Protein AF-A0A0A2B501-F1 (afdb_monomer_lite)

pLDDT: mean 86.9, std 11.72, range [44.34, 97.25]

Foldseek 3Di:
DKKFFFPDFPVLLVCVCPDPVVVVLCVVLQKDWPDKDADPVDRRIIDTDIDGPPPSVVVSCVVCVVVVVVSRTPPVRMDDDDDDDPPPVPDDDD

Secondary structure (DSSP, 8-state):
-EEEEESS-HHHHHHHHTSHHHHHHHHTTT-EEEEEEE-SS-TTEEEEEEE--TTHHHHHHHHHHHHHHHTTEEEEEEEE----------SS--

Organism: NCBI:txid59926

Structure (mmCIF, N/CA/C/O backbone):
data_AF-A0A0A2B501-F1
#
_entry.id   AF-A0A0A2B501-F1
#
loop_
_atom_site.group_PDB
_atom_site.id
_atom_site.type_symbol
_atom_site.label_atom_id
_atom_site.label_alt_id
_atom_site.label_comp_id
_atom_site.label_asym_id
_atom_site.label_entity_id
_atom_site.label_seq_id
_atom_site.pdbx_PDB_ins_code
_atom_site.Cartn_x
_atom_site.Cartn_y
_atom_site.Cartn_z
_atom_site.occupancy
_atom_site.B_iso_or_equiv
_atom_site.auth_seq_id
_atom_site.auth_comp_id
_atom_site.auth_asym_id
_atom_site.auth_atom_id
_atom_site.pdbx_PDB_model_num
ATOM 1 N N . MET A 1 1 ? 8.392 -0.680 1.768 1.00 88.44 1 MET A N 1
ATOM 2 C CA . MET A 1 1 ? 7.279 -1.068 2.662 1.00 88.44 1 MET A CA 1
ATOM 3 C C . MET A 1 1 ? 6.722 0.200 3.261 1.00 88.44 1 MET A C 1
ATOM 5 O O . MET A 1 1 ? 7.506 1.013 3.731 1.00 88.44 1 MET A O 1
ATOM 9 N N . PHE A 1 2 ? 5.405 0.353 3.232 1.00 91.69 2 PHE A N 1
ATOM 10 C CA . PHE A 1 2 ? 4.709 1.519 3.765 1.00 91.69 2 PHE A CA 1
ATOM 11 C C . PHE A 1 2 ? 3.716 1.073 4.821 1.00 91.69 2 PHE A C 1
ATOM 13 O O . PHE A 1 2 ? 3.028 0.071 4.619 1.00 91.69 2 PHE A O 1
ATOM 20 N N . THR A 1 3 ? 3.612 1.826 5.909 1.00 94.44 3 THR A N 1
ATOM 21 C CA . THR A 1 3 ? 2.442 1.763 6.786 1.00 94.44 3 THR A CA 1
ATOM 22 C C . THR A 1 3 ? 1.843 3.140 6.941 1.00 94.44 3 THR A C 1
ATOM 24 O O . THR A 1 3 ? 2.584 4.105 7.063 1.00 94.44 3 THR A O 1
ATOM 27 N N . PHE A 1 4 ? 0.522 3.229 6.936 1.00 93.56 4 PHE A N 1
ATOM 28 C CA . PHE A 1 4 ? -0.209 4.483 7.095 1.00 93.56 4 PHE A CA 1
ATOM 29 C C . PHE A 1 4 ? -1.613 4.195 7.614 1.00 93.56 4 PHE A C 1
ATOM 31 O O . PHE A 1 4 ? -2.063 3.043 7.625 1.00 93.56 4 PHE A O 1
ATOM 38 N N . LYS A 1 5 ? -2.294 5.241 8.073 1.00 94.44 5 LYS A N 1
ATOM 39 C CA . LYS A 1 5 ? -3.691 5.177 8.483 1.00 94.44 5 LYS A CA 1
ATOM 40 C C . LYS A 1 5 ? -4.631 5.528 7.337 1.00 94.44 5 LYS A C 1
ATOM 42 O O . LYS A 1 5 ? -4.301 6.336 6.470 1.00 94.44 5 LYS A O 1
ATOM 47 N N . ILE A 1 6 ? -5.808 4.915 7.361 1.00 93.88 6 ILE A N 1
ATOM 48 C CA . ILE A 1 6 ? -6.924 5.214 6.466 1.00 93.88 6 ILE A CA 1
ATOM 49 C C . ILE A 1 6 ? -8.133 5.724 7.252 1.00 93.88 6 ILE A C 1
ATOM 51 O O . ILE A 1 6 ? -8.386 5.308 8.384 1.00 93.88 6 ILE A O 1
ATOM 55 N N . GLU A 1 7 ? -8.925 6.598 6.638 1.00 91.31 7 GLU A N 1
ATOM 56 C CA . GLU A 1 7 ? -10.186 7.090 7.227 1.00 91.31 7 GLU A CA 1
ATOM 57 C C . GLU A 1 7 ? -11.412 6.254 6.806 1.00 91.31 7 GLU A C 1
ATOM 59 O O . GLU A 1 7 ? -12.550 6.584 7.135 1.00 91.31 7 GLU A O 1
ATOM 64 N N . SER A 1 8 ? -11.198 5.187 6.032 1.00 90.38 8 SER A N 1
ATOM 65 C CA . SER A 1 8 ? -12.227 4.251 5.557 1.00 90.38 8 SER A CA 1
ATOM 66 C C . SER A 1 8 ? -12.032 2.855 6.152 1.00 90.38 8 SER A C 1
ATOM 68 O O . SER A 1 8 ? -11.129 2.632 6.961 1.00 90.38 8 SER A O 1
ATOM 70 N N . THR A 1 9 ? -12.889 1.908 5.772 1.00 93.12 9 THR A N 1
ATOM 71 C CA . THR A 1 9 ? -12.645 0.491 6.060 1.00 93.12 9 THR A CA 1
ATOM 72 C C . THR A 1 9 ? -11.545 -0.071 5.158 1.00 93.12 9 THR A C 1
ATOM 74 O O . THR A 1 9 ? -11.315 0.415 4.049 1.00 93.12 9 THR A O 1
ATOM 77 N N . PHE A 1 10 ? -10.885 -1.140 5.613 1.00 94.50 10 PHE A N 1
ATOM 78 C CA . PHE A 1 10 ? -9.881 -1.828 4.801 1.00 94.50 10 PHE A CA 1
ATOM 79 C C . PHE A 1 10 ? -10.445 -2.310 3.458 1.00 94.50 10 PHE A C 1
ATOM 81 O O . PHE A 1 10 ? -9.763 -2.171 2.450 1.00 94.50 10 PHE A O 1
ATOM 88 N N . ASP A 1 11 ? -11.678 -2.824 3.426 1.00 95.12 11 ASP A N 1
ATOM 89 C CA . ASP A 1 11 ? -12.290 -3.354 2.201 1.00 95.12 11 ASP A CA 1
ATOM 90 C C . ASP A 1 11 ? -12.579 -2.253 1.170 1.00 95.12 11 ASP A C 1
ATOM 92 O O . ASP A 1 11 ? -12.305 -2.429 -0.018 1.00 95.12 11 ASP A O 1
ATOM 96 N N . GLU A 1 12 ? -13.081 -1.094 1.612 1.00 93.25 12 GLU A N 1
ATOM 97 C CA . GLU A 1 12 ? -13.298 0.066 0.736 1.00 93.25 12 GLU A CA 1
ATOM 98 C C . GLU A 1 12 ? -11.979 0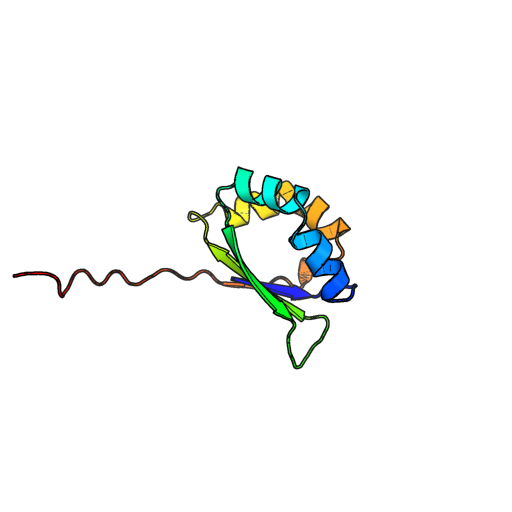.568 0.146 1.00 93.25 12 GLU A C 1
ATOM 100 O O . GLU A 1 12 ? -11.876 0.797 -1.061 1.00 93.25 12 GLU A O 1
ATOM 105 N N . TRP A 1 13 ? -10.955 0.706 0.991 1.00 94.06 13 TRP A N 1
ATOM 106 C CA . TRP A 1 13 ? -9.632 1.129 0.551 1.00 94.06 13 TRP A CA 1
ATOM 107 C C . TRP A 1 13 ? -8.984 0.098 -0.385 1.00 94.06 13 TRP A C 1
ATOM 109 O O . TRP A 1 13 ? -8.432 0.466 -1.423 1.00 94.06 13 TRP A O 1
ATOM 119 N N . ALA A 1 14 ? -9.087 -1.195 -0.068 1.00 94.44 14 ALA A N 1
ATOM 120 C CA . ALA A 1 14 ? -8.524 -2.270 -0.879 1.00 94.44 14 ALA A CA 1
ATOM 121 C C . ALA A 1 14 ? -9.160 -2.313 -2.274 1.00 94.44 14 ALA A C 1
ATOM 123 O O . ALA A 1 14 ? -8.439 -2.458 -3.255 1.00 94.44 14 ALA A O 1
ATOM 124 N N . ALA A 1 15 ? -10.474 -2.100 -2.386 1.00 94.31 15 ALA A N 1
ATOM 125 C CA . ALA A 1 15 ? -11.157 -2.051 -3.679 1.00 94.31 15 ALA A CA 1
ATOM 126 C C . ALA A 1 15 ? -10.619 -0.939 -4.600 1.00 94.31 15 ALA A C 1
ATOM 128 O O . ALA A 1 15 ? -10.534 -1.125 -5.814 1.00 94.31 15 ALA A O 1
ATOM 129 N N . ILE A 1 16 ? -10.230 0.207 -4.032 1.00 91.62 16 ILE A N 1
ATOM 130 C CA . ILE A 1 16 ? -9.566 1.292 -4.769 1.00 91.62 16 ILE A CA 1
ATOM 131 C C . ILE A 1 16 ? -8.137 0.885 -5.135 1.00 91.62 16 ILE A C 1
ATOM 133 O O . ILE A 1 16 ? -7.724 1.053 -6.284 1.00 91.62 16 ILE A O 1
ATOM 137 N N . PHE A 1 17 ? -7.385 0.361 -4.166 1.00 92.12 17 PHE A N 1
ATOM 138 C CA . PHE A 1 17 ? -5.992 -0.041 -4.349 1.00 92.12 17 PHE A CA 1
ATOM 139 C C . PHE A 1 17 ? -5.829 -1.131 -5.421 1.00 92.12 17 PHE A C 1
ATOM 141 O O . PHE A 1 17 ? -4.855 -1.104 -6.165 1.00 92.12 17 PHE A O 1
ATOM 148 N N . ASP A 1 18 ? -6.797 -2.043 -5.529 1.00 94.06 18 ASP A N 1
ATOM 149 C CA . ASP A 1 18 ? -6.846 -3.134 -6.514 1.00 94.06 18 ASP A CA 1
ATOM 150 C C . ASP A 1 18 ? -7.538 -2.751 -7.829 1.00 94.06 18 ASP A C 1
ATOM 152 O O . ASP A 1 18 ? -7.813 -3.604 -8.677 1.00 94.06 18 ASP A O 1
ATOM 156 N N . SER A 1 19 ? -7.907 -1.482 -7.990 1.00 94.00 19 SER A N 1
ATOM 157 C CA . SER A 1 19 ? -8.573 -1.031 -9.204 1.00 94.00 19 SER A CA 1
ATOM 158 C C . SER A 1 19 ? -7.601 -0.983 -10.384 1.00 94.00 19 SER A C 1
ATOM 160 O O . SER A 1 19 ? -6.415 -0.688 -10.239 1.00 94.00 19 SER A O 1
ATOM 162 N N . ALA A 1 20 ? -8.136 -1.146 -11.596 1.00 94.44 20 ALA A N 1
ATOM 163 C CA . ALA A 1 20 ? -7.356 -0.995 -12.825 1.00 94.44 20 ALA A CA 1
ATOM 164 C C . ALA A 1 20 ? -6.693 0.395 -12.950 1.00 94.44 20 ALA A C 1
ATOM 166 O O . ALA A 1 20 ? -5.669 0.546 -13.615 1.00 94.44 20 ALA A O 1
ATOM 167 N N . GLU A 1 21 ? -7.275 1.421 -12.321 1.00 90.81 21 GLU A N 1
ATOM 168 C CA . GLU A 1 21 ? -6.714 2.771 -12.296 1.00 90.81 21 GLU A CA 1
ATOM 169 C C . GLU A 1 21 ? -5.451 2.840 -11.426 1.00 90.81 21 GLU A C 1
ATOM 171 O O . GLU A 1 21 ? -4.440 3.409 -11.844 1.00 90.81 21 GLU A O 1
ATOM 176 N N . ALA A 1 22 ? -5.491 2.225 -10.239 1.00 90.19 22 ALA A N 1
ATOM 177 C CA . ALA A 1 22 ? -4.337 2.106 -9.355 1.00 90.19 22 ALA A CA 1
ATOM 178 C C . ALA A 1 22 ? -3.235 1.252 -9.998 1.00 90.19 22 ALA A C 1
ATOM 180 O O . ALA A 1 22 ? -2.078 1.670 -10.025 1.00 90.19 22 ALA A O 1
ATOM 181 N N . ASP A 1 23 ? -3.593 0.116 -10.603 1.00 92.44 23 ASP A N 1
ATOM 182 C CA . ASP A 1 23 ? -2.654 -0.751 -11.330 1.00 92.44 23 ASP A CA 1
ATOM 183 C C . ASP A 1 23 ? -1.935 -0.010 -12.459 1.00 92.44 23 ASP A C 1
ATOM 185 O O . ASP A 1 23 ? -0.716 -0.138 -12.621 1.00 92.44 23 ASP A O 1
ATOM 189 N N . LYS A 1 24 ? -2.669 0.807 -13.223 1.00 93.06 24 LYS A N 1
ATOM 190 C CA . LYS A 1 24 ? -2.081 1.625 -14.284 1.00 93.06 24 LYS A CA 1
ATOM 191 C C . LYS A 1 24 ? -1.057 2.610 -13.719 1.00 93.06 24 LYS A C 1
ATOM 193 O O . LYS A 1 24 ? 0.055 2.671 -14.236 1.00 93.06 24 LYS A O 1
ATOM 198 N N . ARG A 1 25 ? -1.397 3.335 -12.646 1.00 90.31 25 ARG A N 1
ATOM 199 C CA . ARG A 1 25 ? -0.467 4.294 -12.027 1.00 90.31 25 ARG A CA 1
ATOM 200 C C . ARG A 1 25 ? 0.760 3.618 -11.429 1.00 90.31 25 ARG A C 1
ATOM 202 O O . ARG A 1 25 ? 1.855 4.135 -11.589 1.00 90.31 25 ARG A O 1
ATOM 209 N N . HIS A 1 26 ? 0.613 2.466 -10.775 1.00 92.12 26 HIS A N 1
ATOM 210 C CA . HIS A 1 26 ? 1.768 1.709 -10.287 1.00 92.12 26 HIS A CA 1
ATOM 211 C C . HIS A 1 26 ? 2.681 1.277 -11.448 1.00 92.12 26 HIS A C 1
ATOM 213 O O . HIS A 1 26 ? 3.902 1.433 -11.376 1.00 92.12 26 HIS A O 1
ATOM 219 N N . SER A 1 27 ? 2.087 0.808 -12.550 1.00 92.81 27 SER A N 1
ATOM 220 C CA . SER A 1 27 ? 2.821 0.338 -13.730 1.00 92.81 27 SER A CA 1
ATOM 221 C C . SER A 1 27 ? 3.612 1.444 -14.439 1.00 92.81 27 SER A C 1
ATOM 223 O O . SER A 1 27 ? 4.682 1.168 -14.969 1.00 92.81 27 SER A O 1
ATOM 225 N N . GLU A 1 28 ? 3.143 2.697 -14.415 1.00 94.38 28 GLU A N 1
ATOM 226 C CA . GLU A 1 28 ? 3.864 3.855 -14.982 1.00 94.38 28 GLU A CA 1
ATOM 227 C C . GLU A 1 28 ? 5.223 4.120 -14.303 1.00 94.38 28 GLU A C 1
ATOM 229 O O . GLU A 1 28 ? 6.080 4.788 -14.882 1.00 94.38 28 GLU A O 1
ATOM 234 N N . PHE A 1 29 ? 5.438 3.573 -13.102 1.00 93.19 29 PHE A N 1
ATOM 235 C CA . PHE A 1 29 ? 6.665 3.722 -12.314 1.00 93.19 29 PHE A CA 1
ATOM 236 C C . PHE A 1 29 ? 7.381 2.384 -12.068 1.00 93.19 29 PHE A C 1
ATOM 238 O O . PHE A 1 29 ? 8.259 2.310 -11.204 1.00 93.19 29 PHE A O 1
ATOM 245 N N . ASP A 1 30 ? 7.016 1.317 -12.787 1.00 94.88 30 ASP A N 1
ATOM 246 C CA . ASP A 1 30 ? 7.519 -0.047 -12.554 1.00 94.88 30 ASP A CA 1
ATOM 247 C C . ASP A 1 30 ? 7.325 -0.517 -11.096 1.00 94.88 30 ASP A C 1
ATOM 249 O O . ASP A 1 30 ? 8.133 -1.267 -10.538 1.00 94.88 30 ASP A O 1
ATOM 253 N N . ILE A 1 31 ? 6.251 -0.052 -10.452 1.00 94.00 31 ILE A N 1
ATOM 254 C CA . ILE A 1 31 ? 5.883 -0.446 -9.095 1.00 94.00 31 ILE A CA 1
ATOM 255 C C . ILE A 1 31 ? 4.958 -1.652 -9.181 1.00 94.00 31 ILE A C 1
ATOM 257 O O . ILE A 1 31 ? 3.942 -1.644 -9.870 1.00 94.00 31 ILE A O 1
ATOM 261 N N . LYS A 1 32 ? 5.291 -2.690 -8.421 1.00 94.56 32 LYS A N 1
ATOM 262 C CA . LYS A 1 32 ? 4.476 -3.887 -8.271 1.00 94.56 32 LYS A CA 1
ATOM 263 C C . LYS A 1 32 ? 4.092 -4.073 -6.806 1.00 94.56 32 LYS A C 1
ATOM 265 O O . LYS A 1 32 ? 4.951 -4.427 -5.992 1.00 94.56 32 LYS A O 1
ATOM 270 N N . PRO A 1 33 ? 2.817 -3.882 -6.444 1.00 94.00 33 PRO A N 1
ATOM 271 C CA . PRO A 1 33 ? 2.310 -4.330 -5.157 1.00 94.00 33 PRO A CA 1
ATOM 272 C C . PRO A 1 33 ? 2.515 -5.841 -4.992 1.00 94.00 33 PRO A C 1
ATOM 274 O O . PRO A 1 33 ? 2.150 -6.634 -5.859 1.00 94.00 33 PRO A O 1
ATOM 277 N N . LEU A 1 34 ? 3.126 -6.247 -3.882 1.00 95.19 34 LEU A N 1
ATOM 278 C CA . LEU A 1 34 ? 3.320 -7.651 -3.507 1.00 95.19 34 LEU A CA 1
ATOM 279 C C . LEU A 1 34 ? 2.351 -8.083 -2.409 1.00 95.19 34 LEU A C 1
ATOM 281 O O . LEU A 1 34 ? 1.965 -9.248 -2.340 1.00 95.19 34 LEU A O 1
ATOM 285 N N . PHE A 1 35 ? 1.999 -7.154 -1.523 1.00 95.81 35 PHE A N 1
ATOM 286 C CA . PHE A 1 35 ? 1.157 -7.428 -0.371 1.00 95.81 35 PHE A CA 1
ATOM 287 C C . PHE A 1 35 ? 0.465 -6.155 0.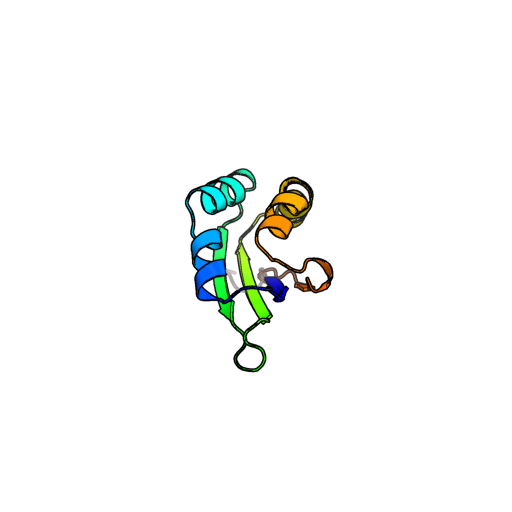103 1.00 95.81 35 PHE A C 1
ATOM 289 O O . PHE A 1 35 ? 1.059 -5.076 0.075 1.00 95.81 35 PHE A O 1
ATOM 296 N N . ARG A 1 36 ? -0.754 -6.314 0.616 1.00 96.06 36 ARG A N 1
ATOM 297 C CA . ARG A 1 36 ? -1.439 -5.325 1.446 1.00 96.06 36 ARG A CA 1
ATOM 298 C C . ARG A 1 36 ? -2.123 -6.035 2.610 1.00 96.06 36 ARG A C 1
ATOM 300 O O . ARG A 1 36 ? -2.566 -7.173 2.459 1.00 96.06 36 ARG A O 1
ATOM 307 N N . GLY A 1 37 ? -2.242 -5.365 3.745 1.00 96.56 37 GLY A N 1
ATOM 308 C CA . GLY A 1 37 ? -2.938 -5.915 4.902 1.00 96.56 37 GLY A CA 1
ATOM 309 C C . GLY A 1 37 ? -3.350 -4.844 5.897 1.00 96.56 37 GLY A C 1
ATOM 310 O O . GLY A 1 37 ? -2.884 -3.709 5.829 1.00 96.56 37 GLY A O 1
ATOM 311 N N . VAL A 1 38 ? -4.208 -5.234 6.832 1.00 97.25 38 VAL A N 1
ATOM 312 C CA . VAL A 1 38 ? -4.656 -4.405 7.953 1.00 97.25 38 VAL A CA 1
ATOM 313 C C . VAL A 1 38 ? -4.027 -4.904 9.251 1.00 97.25 38 VAL A C 1
ATOM 315 O O . VAL A 1 38 ? -3.809 -6.107 9.430 1.00 97.25 38 VAL A O 1
ATOM 318 N N . SER A 1 39 ? -3.698 -3.982 10.151 1.00 96.50 39 SER A N 1
ATOM 319 C CA . SER A 1 39 ? -3.211 -4.318 11.484 1.00 96.50 39 SER A CA 1
ATOM 320 C C . SER A 1 39 ? -4.296 -5.033 12.294 1.00 96.50 39 SER A C 1
ATOM 322 O O . SER A 1 39 ? -5.479 -4.711 12.214 1.00 96.50 39 SER A O 1
ATOM 324 N N . LYS A 1 40 ? -3.880 -6.003 13.114 1.00 95.38 40 LYS A N 1
ATOM 325 C CA . LYS A 1 40 ? -4.776 -6.684 14.062 1.00 95.38 40 LYS A CA 1
ATOM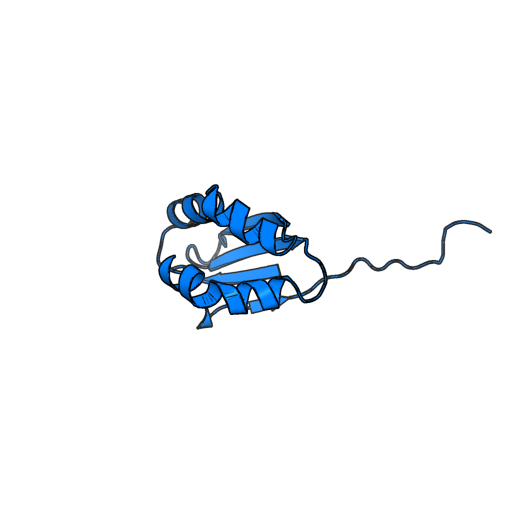 326 C C . LYS A 1 40 ? -5.124 -5.808 15.267 1.00 95.38 40 LYS A C 1
ATOM 328 O O . LYS A 1 40 ? -6.153 -6.036 15.892 1.00 95.38 40 LYS A O 1
ATOM 333 N N . ASP A 1 41 ? -4.271 -4.831 15.568 1.00 96.88 41 ASP A N 1
ATOM 334 C CA . ASP A 1 41 ? -4.376 -3.977 16.752 1.00 96.88 41 ASP A CA 1
ATOM 335 C C . ASP A 1 41 ? -5.006 -2.609 16.436 1.00 96.88 41 ASP A C 1
ATOM 337 O O . ASP A 1 41 ? -5.517 -1.940 17.330 1.00 96.88 41 ASP A O 1
ATOM 341 N N . ASP A 1 42 ? -4.982 -2.188 15.166 1.00 95.50 42 ASP A N 1
ATOM 342 C CA . ASP A 1 42 ? -5.558 -0.922 14.699 1.00 95.50 42 ASP A CA 1
ATOM 343 C C . ASP A 1 42 ? -6.208 -1.128 13.314 1.00 95.50 42 ASP A C 1
ATOM 345 O O . ASP A 1 42 ? -5.490 -1.184 12.314 1.00 95.50 42 ASP A O 1
ATOM 349 N N . PRO A 1 43 ? -7.548 -1.230 13.215 1.00 94.38 43 PRO A N 1
ATOM 350 C CA . PRO A 1 43 ? -8.236 -1.519 11.954 1.00 94.38 43 PRO A CA 1
ATOM 351 C C . PRO A 1 43 ? -8.105 -0.401 10.910 1.00 94.38 43 PRO A C 1
ATOM 353 O O . PRO A 1 43 ? -8.445 -0.614 9.748 1.00 94.38 43 PRO A O 1
ATOM 356 N N . GLN A 1 44 ? -7.617 0.779 11.305 1.00 94.69 44 GLN A N 1
ATOM 357 C CA . GLN A 1 44 ? -7.322 1.879 10.391 1.00 94.69 44 GLN A CA 1
ATOM 358 C C . GLN A 1 44 ? -5.867 1.880 9.929 1.00 94.69 44 GLN A C 1
ATOM 360 O O . GLN A 1 44 ? -5.542 2.587 8.982 1.00 94.69 44 GLN A O 1
ATOM 365 N N . ARG A 1 45 ? -4.971 1.125 10.574 1.00 96.06 45 ARG A N 1
ATOM 366 C CA . ARG A 1 45 ? -3.565 1.045 10.175 1.00 96.06 45 ARG A CA 1
ATOM 367 C C . ARG A 1 45 ? -3.383 -0.070 9.160 1.00 96.06 45 ARG A C 1
ATOM 369 O O . ARG A 1 45 ? -3.655 -1.235 9.448 1.00 96.06 45 ARG A O 1
ATOM 376 N N . ILE A 1 46 ? -2.837 0.277 8.005 1.00 96.00 46 ILE A N 1
ATOM 377 C CA . ILE A 1 46 ? -2.561 -0.677 6.938 1.00 96.00 46 ILE A CA 1
ATOM 378 C C . ILE A 1 46 ? -1.069 -0.770 6.636 1.00 96.00 46 ILE A C 1
ATOM 380 O O . ILE A 1 46 ? -0.279 0.100 7.007 1.00 96.00 46 ILE A O 1
ATOM 384 N N . ILE A 1 47 ? -0.693 -1.849 5.957 1.00 96.12 47 ILE A N 1
ATOM 385 C CA . ILE A 1 47 ? 0.647 -2.091 5.434 1.00 96.12 47 ILE A CA 1
ATOM 386 C C . ILE A 1 47 ? 0.567 -2.396 3.943 1.00 96.12 47 ILE A C 1
ATOM 388 O O . ILE A 1 47 ? -0.318 -3.133 3.510 1.00 96.12 47 ILE A O 1
ATOM 392 N N . VAL A 1 48 ? 1.525 -1.878 3.176 1.00 94.88 48 VAL A N 1
ATOM 393 C CA . VAL A 1 48 ? 1.718 -2.214 1.764 1.00 94.88 48 VAL A CA 1
ATOM 394 C C . VAL A 1 48 ? 3.187 -2.533 1.496 1.00 94.88 48 VAL A C 1
ATOM 396 O O . VAL A 1 48 ? 4.098 -1.802 1.902 1.00 94.88 48 VAL A O 1
ATOM 399 N N . ILE A 1 49 ? 3.434 -3.637 0.795 1.00 94.88 49 ILE A N 1
ATOM 400 C CA . ILE A 1 49 ? 4.766 -4.036 0.339 1.00 94.88 49 ILE A CA 1
ATOM 401 C C . ILE A 1 49 ? 4.800 -3.898 -1.176 1.00 94.88 49 ILE A C 1
ATOM 403 O O . ILE A 1 49 ? 4.023 -4.539 -1.878 1.00 94.88 49 ILE A O 1
ATOM 407 N N . HIS A 1 50 ? 5.727 -3.078 -1.661 1.00 94.50 50 HIS A N 1
ATOM 408 C CA . HIS A 1 50 ? 5.979 -2.864 -3.079 1.00 94.50 50 HIS A CA 1
ATOM 409 C C . HIS A 1 50 ? 7.339 -3.441 -3.459 1.00 94.50 50 HIS A C 1
ATOM 411 O O . HIS A 1 50 ? 8.304 -3.307 -2.705 1.00 94.50 50 HIS A O 1
ATOM 417 N N . GLN A 1 51 ? 7.408 -4.031 -4.645 1.00 94.44 51 GLN A N 1
ATOM 418 C CA . GLN A 1 51 ? 8.641 -4.213 -5.394 1.00 94.44 51 GLN A CA 1
ATOM 419 C C . GLN A 1 51 ? 8.732 -3.084 -6.413 1.00 94.44 51 GLN A C 1
ATOM 421 O O . GLN A 1 51 ? 7.789 -2.861 -7.166 1.00 94.44 51 GLN A O 1
ATOM 426 N N . ALA A 1 52 ? 9.849 -2.371 -6.430 1.00 93.25 52 ALA A N 1
ATOM 427 C CA . ALA A 1 52 ? 10.085 -1.288 -7.372 1.00 93.25 52 ALA A CA 1
ATOM 428 C C . ALA A 1 52 ? 11.593 -1.065 -7.535 1.00 93.25 52 ALA A C 1
ATOM 430 O O . ALA A 1 52 ? 12.356 -1.416 -6.625 1.00 93.25 52 ALA A O 1
ATOM 431 N N . PRO A 1 53 ? 12.033 -0.457 -8.647 1.00 91.56 53 PRO A N 1
ATOM 432 C CA . PRO A 1 53 ? 13.364 0.126 -8.736 1.00 91.56 53 PRO A CA 1
ATOM 433 C C . PRO A 1 53 ? 13.594 1.165 -7.632 1.00 91.56 53 PRO A C 1
ATOM 435 O O . PRO A 1 53 ? 12.662 1.846 -7.190 1.00 91.56 53 PRO A O 1
ATOM 438 N N . GLU A 1 54 ? 14.847 1.308 -7.204 1.00 86.62 54 GLU A N 1
ATOM 439 C CA . GLU A 1 54 ? 15.227 2.312 -6.210 1.00 86.62 54 GLU A CA 1
ATOM 440 C C . GLU A 1 54 ? 14.798 3.720 -6.661 1.00 86.62 54 GLU A C 1
ATOM 442 O O . GLU A 1 54 ? 14.965 4.105 -7.820 1.00 86.62 54 GLU A O 1
ATOM 447 N N . GLY A 1 55 ? 14.188 4.479 -5.750 1.00 86.75 55 GLY A N 1
ATOM 448 C CA . GLY A 1 55 ? 13.698 5.833 -6.015 1.00 86.75 55 GLY A CA 1
AT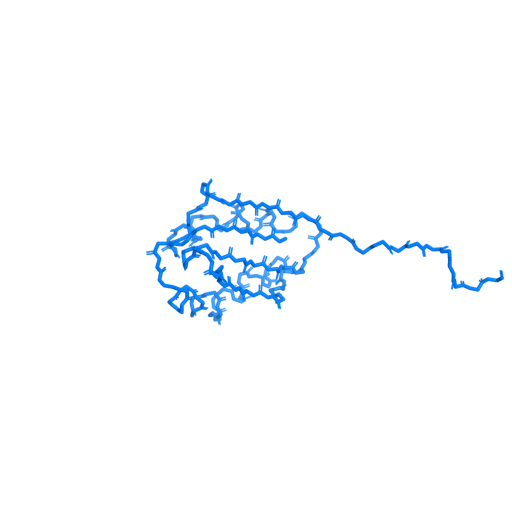OM 449 C C . GLY A 1 55 ? 12.340 5.929 -6.720 1.00 86.75 55 GLY A C 1
ATOM 450 O O . GLY A 1 55 ? 11.715 6.988 -6.684 1.00 86.75 55 GLY A O 1
ATOM 451 N N . ASN A 1 56 ? 11.829 4.863 -7.346 1.00 90.25 56 ASN A N 1
ATOM 452 C CA . ASN A 1 56 ? 10.581 4.964 -8.114 1.00 90.25 56 ASN A CA 1
ATOM 453 C C . ASN A 1 56 ? 9.335 5.100 -7.236 1.00 90.25 56 ASN A C 1
ATOM 455 O O . ASN A 1 56 ? 8.390 5.773 -7.642 1.00 90.25 56 ASN A O 1
ATOM 459 N N . VAL A 1 57 ? 9.337 4.542 -6.020 1.00 85.50 57 VAL A N 1
ATOM 460 C CA . VAL A 1 57 ? 8.193 4.730 -5.116 1.00 85.50 57 VAL A CA 1
ATOM 461 C C . VAL A 1 57 ? 8.095 6.170 -4.614 1.00 85.50 57 VAL A C 1
ATOM 463 O O . VAL A 1 57 ? 6.996 6.710 -4.563 1.00 85.50 57 VAL A O 1
ATOM 466 N N . GLN A 1 58 ? 9.221 6.830 -4.325 1.00 85.12 58 GLN A N 1
ATOM 467 C CA . GLN A 1 58 ? 9.207 8.250 -3.953 1.00 85.12 58 GLN A CA 1
ATOM 468 C C . GLN A 1 58 ? 8.693 9.123 -5.101 1.00 85.12 58 GLN A C 1
ATOM 470 O O . GLN A 1 58 ? 7.782 9.918 -4.890 1.00 85.12 58 GLN A O 1
ATOM 475 N N . LYS A 1 59 ? 9.162 8.893 -6.336 1.00 89.12 59 LYS A N 1
ATOM 476 C CA . LYS A 1 59 ? 8.640 9.591 -7.527 1.00 89.12 59 LYS A CA 1
ATOM 477 C C . LYS A 1 59 ? 7.137 9.383 -7.717 1.00 89.12 59 LYS A C 1
ATOM 479 O O . LYS A 1 59 ? 6.432 10.312 -8.096 1.00 89.12 59 LYS A O 1
ATOM 484 N N . PHE A 1 60 ? 6.644 8.171 -7.464 1.00 87.44 60 PHE A N 1
ATOM 485 C CA . PHE A 1 60 ? 5.216 7.876 -7.534 1.00 87.44 60 PHE A CA 1
ATOM 486 C C . PHE A 1 60 ? 4.421 8.672 -6.496 1.00 87.44 60 PHE A C 1
ATOM 488 O O . PHE A 1 60 ? 3.407 9.268 -6.855 1.00 87.44 60 PHE A O 1
ATOM 495 N N . VAL A 1 61 ? 4.882 8.706 -5.241 1.00 84.62 61 VAL A N 1
ATOM 496 C CA . VAL A 1 61 ? 4.242 9.474 -4.162 1.00 84.62 61 VAL A CA 1
ATOM 497 C C . VAL A 1 61 ? 4.261 10.970 -4.477 1.00 84.62 61 VAL A C 1
ATOM 499 O O . VAL A 1 61 ? 3.246 11.634 -4.311 1.00 84.62 61 VAL A O 1
ATOM 502 N N . GLU A 1 62 ? 5.370 11.501 -4.988 1.0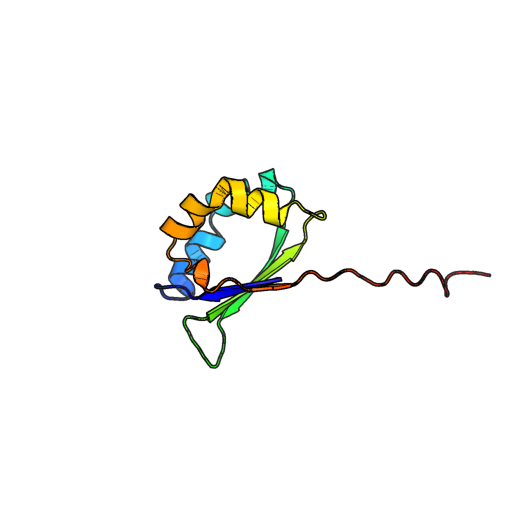0 86.12 62 GLU A N 1
ATOM 503 C CA . GLU A 1 62 ? 5.474 12.908 -5.398 1.00 86.12 62 GLU A CA 1
ATOM 504 C C . GLU A 1 62 ? 4.517 13.248 -6.550 1.00 86.12 62 GLU A C 1
ATOM 506 O O . GLU A 1 62 ? 3.875 14.295 -6.534 1.00 86.12 62 GLU A O 1
ATOM 511 N N . ALA A 1 63 ? 4.387 12.358 -7.538 1.00 86.81 63 ALA A N 1
ATOM 512 C CA . ALA A 1 63 ? 3.539 12.581 -8.708 1.00 86.81 63 ALA A CA 1
ATOM 513 C C . ALA A 1 63 ? 2.040 12.360 -8.438 1.00 86.81 63 ALA A C 1
ATOM 515 O O . ALA A 1 63 ? 1.204 12.936 -9.135 1.00 86.81 63 ALA A O 1
ATOM 516 N N . ASN A 1 64 ? 1.690 11.516 -7.462 1.00 84.81 64 ASN A N 1
ATOM 517 C CA . ASN A 1 64 ? 0.314 11.063 -7.228 1.00 84.81 64 ASN A CA 1
ATOM 518 C C . ASN A 1 64 ? -0.190 11.325 -5.802 1.00 84.81 64 ASN A C 1
ATOM 520 O O . ASN A 1 64 ? -1.280 10.867 -5.461 1.00 84.81 64 ASN A O 1
ATOM 524 N N . GLY A 1 65 ? 0.556 12.055 -4.969 1.00 77.88 65 GLY A N 1
ATOM 525 C CA . GLY A 1 65 ? 0.228 12.284 -3.558 1.00 77.88 65 GLY A CA 1
ATOM 526 C C . GLY A 1 65 ? -1.163 12.880 -3.349 1.00 77.88 65 GLY A C 1
ATOM 527 O O . GLY A 1 65 ? -1.920 12.386 -2.516 1.00 77.88 65 GLY A O 1
ATOM 528 N N . ASP A 1 66 ? -1.557 13.851 -4.177 1.00 81.19 66 ASP A N 1
ATOM 529 C CA . ASP A 1 66 ? -2.905 14.434 -4.136 1.00 81.19 66 ASP A CA 1
ATOM 530 C C . ASP A 1 66 ? -3.991 13.394 -4.443 1.00 81.19 66 ASP A C 1
ATOM 532 O O . ASP A 1 66 ? -5.034 13.359 -3.792 1.00 81.19 66 ASP A O 1
ATOM 536 N N . TRP A 1 67 ? -3.740 12.500 -5.404 1.00 78.94 67 TRP A N 1
ATOM 537 C CA . TRP A 1 67 ? -4.652 11.400 -5.711 1.00 78.94 67 TRP A CA 1
ATOM 538 C C . TRP A 1 67 ? -4.694 10.383 -4.569 1.00 78.94 67 TRP A C 1
ATOM 540 O O . TRP A 1 67 ? -5.760 9.896 -4.224 1.00 78.94 67 TRP A O 1
ATOM 550 N N . MET A 1 68 ? -3.578 10.088 -3.909 1.00 78.00 68 MET A N 1
ATOM 551 C CA . MET A 1 68 ? -3.592 9.202 -2.739 1.00 78.00 68 MET A CA 1
ATOM 552 C C . MET A 1 68 ? -4.394 9.812 -1.578 1.00 78.00 68 MET A C 1
ATOM 554 O O . MET A 1 68 ? -5.188 9.112 -0.945 1.00 78.00 68 MET A O 1
ATOM 558 N N . ALA A 1 69 ? -4.252 11.120 -1.342 1.00 75.69 69 ALA A N 1
ATOM 559 C CA . ALA A 1 69 ? -4.982 11.844 -0.304 1.00 75.69 69 ALA A CA 1
ATOM 560 C C . ALA A 1 69 ? -6.503 11.855 -0.548 1.00 75.69 69 ALA A C 1
ATOM 562 O O . ALA A 1 69 ? -7.280 11.707 0.396 1.00 75.69 69 ALA A O 1
ATOM 563 N N . THR A 1 70 ? -6.958 11.942 -1.806 1.00 74.50 70 THR A N 1
ATOM 564 C CA . THR A 1 70 ? -8.399 11.853 -2.120 1.00 74.50 70 THR A CA 1
ATOM 565 C C . THR A 1 70 ? -8.997 10.470 -1.852 1.00 74.50 70 THR A C 1
ATOM 567 O O . THR A 1 70 ? -10.211 10.359 -1.674 1.00 74.50 70 THR A O 1
ATOM 570 N N . HIS A 1 71 ? -8.167 9.430 -1.723 1.00 72.62 71 HIS A N 1
ATOM 571 C CA . HIS A 1 71 ? -8.586 8.064 -1.390 1.00 72.62 71 HIS A CA 1
ATOM 572 C C . HIS A 1 71 ? -8.418 7.736 0.101 1.00 72.62 71 HIS A C 1
ATOM 574 O O . HIS A 1 71 ? -8.271 6.573 0.483 1.00 72.62 71 HIS A O 1
ATOM 580 N N . ARG A 1 72 ? -8.505 8.769 0.953 1.00 73.50 72 ARG A N 1
ATOM 581 C CA . ARG A 1 72 ? -8.559 8.669 2.422 1.00 73.50 72 ARG A CA 1
ATOM 582 C C . ARG A 1 72 ? -7.330 8.032 3.060 1.00 73.50 72 ARG A C 1
ATOM 584 O O . ARG A 1 72 ? -7.443 7.367 4.090 1.00 73.50 72 ARG A O 1
ATOM 591 N N . VAL A 1 73 ? -6.172 8.231 2.441 1.00 80.81 73 VAL A N 1
ATOM 592 C CA . VAL A 1 73 ? -4.871 7.921 3.030 1.00 80.81 73 VAL A CA 1
ATOM 593 C C . VAL A 1 73 ? -4.407 9.124 3.843 1.00 80.81 73 VAL A C 1
ATOM 595 O O . VAL A 1 73 ? -4.238 10.212 3.293 1.00 80.81 73 VAL A O 1
ATOM 598 N N . ASP A 1 74 ? -4.148 8.926 5.134 1.00 83.75 74 ASP A N 1
ATOM 599 C CA . ASP A 1 74 ? -3.499 9.942 5.960 1.00 83.75 74 ASP A CA 1
ATOM 600 C C . ASP A 1 74 ? -1.983 9.896 5.733 1.00 83.75 74 ASP A C 1
ATOM 602 O O . ASP A 1 74 ? -1.237 9.189 6.420 1.00 83.75 74 ASP A O 1
ATOM 606 N N . LEU A 1 75 ? -1.526 10.671 4.747 1.00 81.00 75 LEU A N 1
ATOM 607 C CA . LEU A 1 75 ? -0.113 10.771 4.382 1.00 81.00 75 LEU A CA 1
ATOM 608 C C . LEU A 1 75 ? 0.770 11.283 5.533 1.00 81.00 75 LEU A C 1
ATOM 610 O O . LEU A 1 75 ? 1.966 11.001 5.532 1.00 81.00 75 LEU A O 1
ATOM 614 N N . SER A 1 76 ? 0.213 11.976 6.537 1.00 85.19 76 SER A N 1
ATOM 615 C CA . SER A 1 76 ? 0.986 12.434 7.703 1.00 85.19 76 SER A CA 1
ATOM 616 C C . SER A 1 76 ? 1.430 11.283 8.613 1.00 85.19 76 SER A C 1
ATOM 618 O O . SER A 1 76 ? 2.398 11.414 9.359 1.00 85.19 76 SER A O 1
ATOM 620 N N . THR A 1 77 ? 0.752 10.136 8.516 1.00 88.19 77 THR A N 1
ATOM 621 C CA . THR A 1 77 ? 1.059 8.911 9.273 1.00 88.19 77 THR A CA 1
ATOM 622 C C . THR A 1 77 ? 1.917 7.922 8.490 1.00 88.19 77 THR A C 1
ATOM 624 O O . THR A 1 77 ? 2.139 6.803 8.954 1.00 88.19 77 THR A O 1
ATOM 627 N N . MET A 1 78 ? 2.360 8.297 7.287 1.00 89.00 78 MET A N 1
ATOM 628 C CA . MET A 1 78 ? 3.075 7.395 6.401 1.00 89.00 78 MET A CA 1
ATOM 629 C C . MET A 1 78 ? 4.501 7.143 6.894 1.00 89.00 78 MET A C 1
ATOM 631 O O . MET A 1 78 ? 5.339 8.039 6.935 1.00 89.00 78 MET A O 1
ATOM 635 N N . GLU A 1 79 ? 4.781 5.885 7.214 1.00 90.56 79 GLU A N 1
ATOM 636 C CA . GLU A 1 79 ? 6.106 5.388 7.565 1.00 90.56 79 GLU A CA 1
ATOM 637 C C . GLU A 1 79 ? 6.640 4.527 6.414 1.00 90.56 79 GLU A C 1
ATOM 639 O O . GLU A 1 79 ? 6.014 3.535 6.028 1.00 90.56 79 GLU A O 1
ATOM 644 N N . GLU A 1 80 ? 7.800 4.896 5.868 1.00 90.12 80 GLU A N 1
ATOM 645 C CA . GLU A 1 80 ? 8.499 4.158 4.812 1.00 90.12 80 GLU A CA 1
ATOM 646 C C . GLU A 1 80 ? 9.672 3.354 5.392 1.00 90.12 80 GLU A C 1
ATOM 648 O O . GLU A 1 80 ? 10.453 3.842 6.205 1.00 90.12 80 GLU A O 1
ATOM 653 N N . SER A 1 81 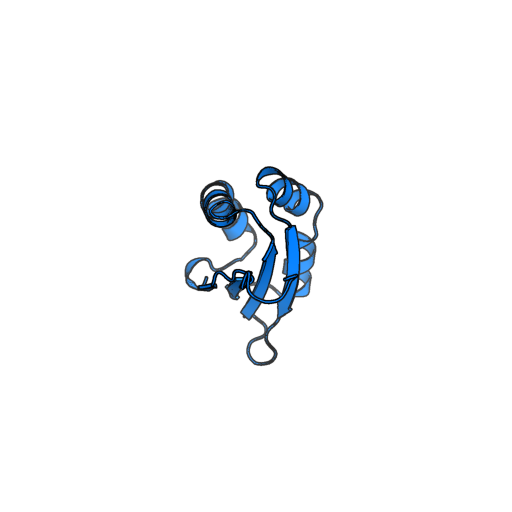? 9.840 2.119 4.919 1.00 90.50 81 SER A N 1
ATOM 654 C CA . SER A 1 81 ? 11.091 1.368 5.062 1.00 90.50 81 SER A CA 1
ATOM 655 C C . SER A 1 81 ? 11.466 0.667 3.759 1.00 90.50 81 SER A C 1
ATOM 657 O O . SER A 1 81 ? 10.624 0.049 3.098 1.00 90.50 81 SER A O 1
ATOM 659 N N . SER A 1 82 ? 12.747 0.727 3.411 1.00 88.44 82 SER A N 1
ATOM 660 C CA . SER A 1 82 ? 13.305 0.125 2.198 1.00 88.44 82 SER A CA 1
ATOM 661 C C . SER A 1 82 ? 14.172 -1.075 2.550 1.00 88.44 82 SER A C 1
ATOM 663 O O . SER A 1 82 ? 14.922 -1.051 3.522 1.00 88.44 82 SER A O 1
ATOM 665 N N . TRP A 1 83 ? 14.042 -2.138 1.759 1.00 88.38 83 TRP A N 1
ATOM 666 C CA . TRP A 1 83 ? 14.692 -3.423 1.992 1.00 88.38 83 TRP A CA 1
ATOM 667 C C . TRP A 1 83 ? 15.360 -3.868 0.696 1.00 88.38 83 TRP A C 1
ATOM 669 O O . TRP A 1 83 ? 14.755 -3.780 -0.371 1.00 88.38 83 TRP A O 1
ATOM 679 N N . THR A 1 84 ? 16.591 -4.359 0.788 1.00 85.25 84 THR A N 1
ATOM 680 C CA . THR A 1 84 ? 17.313 -4.959 -0.336 1.00 85.25 84 THR A CA 1
ATOM 681 C C . THR A 1 84 ? 17.711 -6.382 0.025 1.00 85.25 84 THR A C 1
ATOM 683 O O . THR A 1 84 ? 17.934 -6.694 1.196 1.00 85.25 84 THR A O 1
ATOM 686 N N . ALA A 1 85 ? 17.772 -7.263 -0.970 1.00 80.69 85 ALA A N 1
ATOM 687 C CA . ALA A 1 85 ? 18.328 -8.588 -0.762 1.00 80.69 85 ALA A CA 1
ATOM 688 C C . ALA A 1 85 ? 19.851 -8.464 -0.639 1.00 80.69 85 ALA A C 1
ATOM 690 O O . ALA A 1 85 ? 20.507 -7.923 -1.529 1.00 80.69 85 ALA A O 1
ATOM 691 N N . SER A 1 86 ? 20.424 -8.990 0.442 1.00 73.25 86 SER A N 1
ATOM 692 C CA . SER A 1 86 ? 21.871 -9.165 0.535 1.00 73.25 86 SER A CA 1
ATOM 693 C C . SER A 1 86 ? 22.304 -10.207 -0.494 1.00 73.25 86 SER A C 1
ATOM 695 O O . SER A 1 86 ? 22.170 -11.406 -0.267 1.00 73.25 86 SER A O 1
ATOM 697 N N . LEU A 1 87 ? 22.825 -9.765 -1.637 1.00 61.38 87 LEU A N 1
ATOM 698 C CA . LEU A 1 87 ? 23.606 -10.626 -2.519 1.00 61.38 87 LEU A CA 1
ATOM 699 C C . LEU A 1 87 ? 25.018 -10.722 -1.933 1.00 61.38 87 LEU A C 1
ATOM 701 O O . LEU A 1 87 ? 25.935 -10.040 -2.387 1.00 61.38 87 LEU A O 1
ATOM 705 N N . THR A 1 88 ? 25.205 -11.534 -0.892 1.00 55.78 88 THR A N 1
ATOM 706 C CA . THR A 1 88 ? 26.559 -11.946 -0.510 1.00 55.78 88 THR A CA 1
ATOM 707 C C . THR A 1 88 ? 27.088 -12.829 -1.630 1.00 55.78 88 THR A C 1
ATOM 709 O O . THR A 1 88 ? 26.653 -13.964 -1.814 1.00 55.78 88 THR A O 1
ATOM 712 N N . LYS A 1 89 ? 28.002 -12.278 -2.428 1.00 53.72 89 LYS A N 1
ATOM 713 C CA . LYS A 1 89 ? 28.693 -12.957 -3.527 1.00 53.72 89 LYS A CA 1
ATOM 714 C C . LYS A 1 89 ? 29.810 -13.865 -2.988 1.00 53.72 89 LYS A C 1
ATOM 716 O O . LYS A 1 89 ? 30.940 -13.790 -3.451 1.00 53.72 89 LYS A O 1
ATOM 721 N N . GLU A 1 90 ? 29.493 -14.680 -1.988 1.00 56.78 90 GLU A N 1
ATOM 722 C CA . GLU A 1 90 ? 30.428 -15.568 -1.289 1.00 56.78 90 GLU A CA 1
ATOM 723 C C . GLU A 1 90 ? 29.738 -16.906 -0.976 1.00 56.78 90 GLU A C 1
ATOM 725 O O . GLU A 1 90 ? 29.576 -17.234 0.185 1.00 56.78 90 GLU A O 1
ATOM 730 N N . ASP A 1 91 ? 29.234 -17.628 -1.989 1.00 54.25 91 ASP A N 1
ATOM 731 C CA . ASP A 1 91 ? 29.081 -19.107 -1.945 1.00 54.25 91 ASP A CA 1
ATOM 732 C C . ASP A 1 91 ? 28.594 -19.705 -3.286 1.00 54.25 91 ASP A C 1
ATOM 734 O O . ASP A 1 91 ? 27.789 -20.633 -3.351 1.00 54.25 91 ASP A O 1
ATOM 738 N N . CYS A 1 92 ? 29.031 -19.151 -4.418 1.00 51.84 92 CYS A N 1
ATOM 739 C CA . CYS A 1 92 ? 28.808 -19.789 -5.716 1.00 51.84 92 CYS A CA 1
ATOM 740 C C . CYS A 1 92 ? 30.133 -19.868 -6.467 1.00 51.84 92 CYS A C 1
ATOM 742 O O . CYS A 1 92 ? 30.486 -18.949 -7.199 1.00 51.84 92 CYS A O 1
ATOM 744 N N . CYS A 1 93 ? 30.793 -21.009 -6.251 1.00 53.66 93 CYS A N 1
ATOM 745 C CA . CYS A 1 93 ? 31.849 -21.607 -7.068 1.00 53.66 93 CYS A CA 1
ATOM 746 C C . CYS A 1 93 ? 33.170 -20.821 -7.148 1.00 53.66 93 CYS A C 1
ATOM 748 O O . CYS A 1 93 ? 33.325 -19.957 -8.006 1.00 53.66 93 CYS A O 1
ATOM 750 N N . ASP A 1 94 ? 34.125 -21.162 -6.279 1.00 44.34 94 ASP A N 1
ATOM 751 C CA . ASP A 1 94 ? 35.277 -22.030 -6.612 1.00 44.34 94 ASP A CA 1
ATOM 752 C C . ASP A 1 94 ? 35.939 -22.560 -5.325 1.00 44.34 94 ASP A C 1
ATOM 754 O O . ASP A 1 94 ? 36.276 -21.736 -4.443 1.00 44.34 94 ASP A O 1
#

Radius of gyration: 15.36 Å; chains: 1; bounding box: 49×36×32 Å

Sequence (94 aa):
MFTFKIESTFDEWAAIFDSAEADKRHSEFDIKPLFRGVSKDDPQRIIVIHQAPEGNVQKFVEANGDWMATHRVDLSTMEESSWTASLTKEDCCD

InterPro domains:
  IPR022240 Protein of unknown function DUF3764 [PF12594] (2-84)